Protein AF-A0A392NUF6-F1 (afdb_monomer)

Foldseek 3Di:
DCCVVLVVVPDPADDDQADPVCQQPDKAKKAFDPPDPLCVLQVVVCVVVVGSMDIFHGHDPDAPPDDDPQKDAGIAGRSGTGQKIAGPVQDDVVVPRGGMDGRTQLCSQADPPDNHHPGSSSCVVVD

Solvent-accessible surface area (backbone atoms only — not comparable to full-atom values): 7607 Å² total; per-residue (Å²): 92,49,72,73,57,53,69,73,63,79,61,95,39,80,70,85,40,55,44,90,92,37,70,84,76,34,65,46,60,31,40,46,35,79,97,31,75,64,31,66,42,34,38,75,60,27,65,72,70,73,40,59,54,48,78,38,46,35,78,43,62,65,71,63,87,74,80,58,90,76,49,44,76,27,24,27,32,78,62,66,47,55,38,23,34,31,27,78,93,40,56,39,70,94,79,74,27,77,43,68,49,64,72,46,52,51,90,70,41,49,42,86,98,48,93,47,54,72,46,92,28,40,63,56,90,77,112

Sequence (127 aa):
DISKELSKNCQSNYVMHINYDDYDGHRHVVKVVKNTPLYDWFKDSLENEGMDEILVNSYHHQGVKRLAQRFVPMAFANDGLIEGFYDPCAYNPDEGKFIMGLQFHPERMRKPNSDDFDYPGCPFVYK

Organism: NCBI:txid97028

Structure (mmCIF, N/CA/C/O backbone):
data_AF-A0A392NUF6-F1
#
_entry.id   AF-A0A392NUF6-F1
#
loop_
_atom_site.group_PDB
_atom_site.id
_atom_site.type_symbol
_atom_site.label_atom_id
_atom_site.label_alt_id
_atom_site.label_comp_id
_atom_site.label_asym_id
_atom_site.label_entity_id
_atom_site.label_seq_id
_atom_site.pdbx_PDB_ins_code
_atom_site.Cartn_x
_atom_site.Cartn_y
_atom_site.Cartn_z
_atom_site.occupancy
_atom_site.B_iso_or_equiv
_atom_site.auth_seq_id
_atom_site.auth_comp_id
_atom_site.auth_asym_id
_atom_site.auth_atom_id
_atom_site.pdbx_PDB_model_num
ATOM 1 N N . ASP A 1 1 ? -10.209 15.670 0.182 1.00 81.50 1 ASP A N 1
ATOM 2 C CA . ASP A 1 1 ? -9.074 16.066 -0.662 1.00 81.50 1 ASP A CA 1
ATOM 3 C C . ASP A 1 1 ? -7.864 16.136 0.247 1.00 81.50 1 ASP A C 1
ATOM 5 O O . ASP A 1 1 ? -7.932 16.841 1.252 1.00 81.50 1 ASP A O 1
ATOM 9 N N . ILE A 1 2 ? -6.854 15.314 -0.031 1.00 84.31 2 ILE A N 1
ATOM 10 C CA . ILE A 1 2 ? -5.673 15.150 0.825 1.00 84.31 2 ILE A CA 1
ATOM 11 C C . ILE A 1 2 ? -4.919 16.476 0.957 1.00 84.31 2 ILE A C 1
ATOM 13 O O . ILE A 1 2 ? -4.680 16.932 2.076 1.00 84.31 2 ILE A O 1
ATOM 17 N N . SER A 1 3 ? -4.637 17.144 -0.166 1.00 80.06 3 SER A N 1
ATOM 18 C CA . SER A 1 3 ? -3.871 18.392 -0.198 1.00 80.06 3 SER A CA 1
ATOM 19 C C . SER A 1 3 ? -4.525 19.482 0.650 1.00 80.06 3 SER A C 1
ATOM 21 O O . SER A 1 3 ? -3.834 20.175 1.388 1.00 80.06 3 SER A O 1
ATOM 23 N N . LYS A 1 4 ? -5.862 19.596 0.619 1.00 81.06 4 LYS A N 1
ATOM 24 C CA . LYS A 1 4 ? -6.605 20.589 1.425 1.00 81.06 4 LYS A CA 1
ATOM 25 C C . LYS A 1 4 ? -6.649 20.285 2.921 1.00 81.06 4 LYS A C 1
ATOM 27 O O . LYS A 1 4 ? -6.829 21.204 3.718 1.00 81.06 4 LYS A O 1
ATOM 32 N N . GLU A 1 5 ? -6.609 19.014 3.308 1.00 82.56 5 GLU A N 1
ATOM 33 C CA . GLU A 1 5 ? -6.711 18.619 4.716 1.00 82.56 5 GLU A CA 1
ATOM 34 C C . GLU A 1 5 ? -5.340 18.622 5.398 1.00 82.56 5 GLU A C 1
ATOM 36 O O . GLU A 1 5 ? -5.228 19.137 6.509 1.00 82.56 5 GLU A O 1
ATOM 41 N N . LEU A 1 6 ? -4.292 18.138 4.725 1.00 76.81 6 LEU A N 1
ATOM 42 C CA . LEU A 1 6 ? -2.929 18.132 5.266 1.00 76.81 6 LEU A CA 1
ATOM 43 C C . LEU A 1 6 ? -2.305 19.531 5.303 1.00 76.81 6 LEU A C 1
ATOM 45 O O . LEU A 1 6 ? -1.589 19.851 6.252 1.00 76.81 6 LEU A O 1
ATOM 49 N N . SER A 1 7 ? -2.646 20.414 4.353 1.00 69.44 7 SER A N 1
ATOM 50 C CA . SER A 1 7 ? -2.178 21.808 4.370 1.00 69.44 7 SER A CA 1
ATOM 51 C C . SER A 1 7 ? -2.634 22.587 5.609 1.00 69.44 7 SER A C 1
ATOM 53 O O . SER A 1 7 ? -2.026 23.594 5.956 1.00 69.44 7 SER A O 1
ATOM 55 N N . LYS A 1 8 ? -3.703 22.143 6.285 1.00 64.00 8 LYS A N 1
ATOM 56 C CA . LYS A 1 8 ? -4.202 22.767 7.521 1.00 64.00 8 LYS A CA 1
ATOM 57 C C . LYS A 1 8 ? -3.388 22.376 8.758 1.00 64.00 8 LYS A C 1
ATOM 59 O O . LYS A 1 8 ? -3.463 23.082 9.757 1.00 64.00 8 LYS A O 1
ATOM 64 N N . ASN A 1 9 ? -2.631 21.277 8.697 1.00 59.75 9 ASN A N 1
ATOM 65 C CA . ASN A 1 9 ? -1.988 20.660 9.860 1.00 59.75 9 ASN A CA 1
ATOM 66 C C . ASN A 1 9 ? -0.468 20.893 9.959 1.00 59.75 9 ASN A C 1
ATOM 68 O O . ASN A 1 9 ? 0.154 20.302 10.834 1.00 59.75 9 ASN A O 1
ATOM 72 N N . CYS A 1 10 ? 0.129 21.765 9.130 1.00 49.38 10 CYS A N 1
ATOM 73 C CA . CYS A 1 10 ? 1.548 22.168 9.202 1.00 49.38 10 CYS A CA 1
ATOM 74 C C . CYS A 1 10 ? 2.521 21.010 9.519 1.00 49.38 10 CYS A C 1
ATOM 76 O O . CYS A 1 10 ? 3.376 21.131 10.395 1.00 49.38 10 CYS A O 1
ATOM 78 N N . GLN A 1 11 ? 2.396 19.872 8.834 1.00 56.56 11 GLN A N 1
ATOM 79 C CA . GLN A 1 11 ? 3.387 18.800 8.925 1.00 56.56 11 GLN A CA 1
ATOM 80 C C . GLN A 1 11 ? 4.477 19.034 7.877 1.00 56.56 11 GLN A C 1
ATOM 82 O O . GLN A 1 11 ? 4.189 19.247 6.703 1.00 56.56 11 GLN A O 1
ATOM 87 N N . SER A 1 12 ? 5.738 18.988 8.308 1.00 60.53 12 SER A N 1
ATOM 88 C CA . SER A 1 12 ? 6.940 19.227 7.494 1.00 60.53 12 SER A CA 1
ATOM 89 C C . SER A 1 12 ? 7.170 18.213 6.365 1.00 60.53 12 SER A C 1
ATOM 91 O O . SER A 1 12 ? 8.134 18.350 5.621 1.00 60.53 12 SER A O 1
ATOM 93 N N . ASN A 1 13 ? 6.312 17.200 6.235 1.00 80.50 13 ASN A N 1
ATOM 94 C CA . ASN A 1 13 ? 6.556 16.008 5.426 1.00 80.50 13 ASN A CA 1
ATOM 95 C C . ASN A 1 13 ? 5.485 15.818 4.342 1.00 80.50 13 ASN A C 1
ATOM 97 O O . ASN A 1 13 ? 4.994 14.710 4.171 1.00 80.50 13 ASN A O 1
ATOM 101 N N . TYR A 1 14 ? 5.076 16.885 3.646 1.00 87.19 14 TYR A N 1
ATOM 102 C CA . TYR A 1 14 ? 4.079 16.792 2.572 1.00 87.19 14 TYR A CA 1
ATOM 103 C C . TYR A 1 14 ? 4.481 15.757 1.509 1.00 87.19 14 TYR A C 1
ATOM 105 O O . TYR A 1 14 ? 5.587 15.820 0.969 1.00 87.19 14 TYR A O 1
ATOM 113 N N . VAL A 1 15 ? 3.557 14.853 1.173 1.00 91.81 15 VAL A N 1
ATOM 114 C CA . VAL A 1 15 ? 3.701 13.889 0.078 1.00 91.81 15 VAL A CA 1
ATOM 115 C C . VAL A 1 15 ? 2.744 14.267 -1.051 1.00 91.81 15 VAL A C 1
ATOM 117 O O . VAL A 1 15 ? 1.576 14.593 -0.838 1.00 91.81 15 VAL A O 1
ATOM 120 N N . MET A 1 16 ? 3.250 14.245 -2.283 1.00 92.06 16 MET A N 1
ATOM 121 C CA . MET A 1 16 ? 2.422 14.386 -3.475 1.00 92.06 16 MET A CA 1
ATOM 122 C C . MET A 1 16 ? 1.791 13.028 -3.788 1.00 92.06 16 MET A C 1
ATOM 124 O O . MET A 1 16 ? 2.502 12.106 -4.165 1.00 92.06 16 MET A O 1
ATOM 128 N N . HIS A 1 17 ? 0.473 12.915 -3.634 1.00 92.62 17 HIS A N 1
ATOM 129 C CA . HIS A 1 17 ? -0.285 11.667 -3.855 1.00 92.62 17 HIS A CA 1
ATOM 130 C C . HIS A 1 17 ? -0.929 11.563 -5.247 1.00 92.62 17 HIS A C 1
ATOM 132 O O . HIS A 1 17 ? -1.544 10.570 -5.627 1.00 92.62 17 HIS A O 1
ATOM 138 N N . ILE A 1 18 ? -0.830 12.632 -6.032 1.00 92.56 18 ILE A N 1
ATOM 139 C CA . ILE A 1 18 ? -1.289 12.649 -7.413 1.00 92.56 18 ILE A CA 1
ATOM 140 C C . ILE A 1 18 ? -0.402 13.591 -8.212 1.00 92.56 18 ILE A C 1
ATOM 142 O O . ILE A 1 18 ? -0.207 14.745 -7.828 1.00 92.56 18 ILE A O 1
ATOM 146 N N . ASN A 1 19 ? 0.135 13.086 -9.318 1.00 92.00 19 ASN A N 1
ATOM 147 C CA . ASN A 1 19 ? 0.907 13.865 -10.270 1.00 92.00 19 ASN A CA 1
AT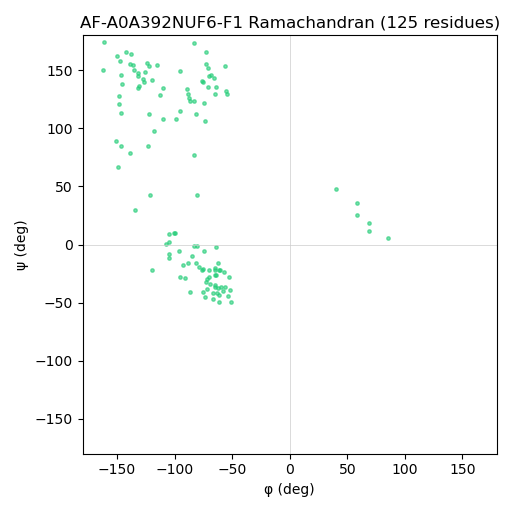OM 148 C C . ASN A 1 19 ? 0.239 13.756 -11.645 1.00 92.00 19 ASN A C 1
ATOM 150 O O . ASN A 1 19 ? 0.188 12.681 -12.235 1.00 92.00 19 ASN A O 1
ATOM 154 N N . TYR A 1 20 ? -0.317 14.862 -12.141 1.00 88.25 20 TYR A N 1
ATOM 155 C CA . TYR A 1 20 ? -0.985 14.881 -13.446 1.00 88.25 20 TYR A CA 1
ATOM 156 C C . TYR A 1 20 ? 0.005 14.858 -14.617 1.00 88.25 20 TYR A C 1
ATOM 158 O O . TYR A 1 20 ? -0.382 14.454 -15.711 1.00 88.25 20 TYR A O 1
ATOM 166 N N . ASP A 1 21 ? 1.261 15.247 -14.377 1.00 91.56 21 ASP A N 1
ATOM 167 C CA . ASP A 1 21 ? 2.322 15.268 -15.388 1.00 91.56 21 ASP A CA 1
ATOM 168 C C . ASP A 1 21 ? 3.062 13.920 -15.486 1.00 91.56 21 ASP A C 1
ATOM 170 O O . ASP A 1 21 ? 3.741 13.661 -16.477 1.00 91.56 21 ASP A O 1
ATOM 174 N N . ASP A 1 22 ? 2.914 13.050 -14.481 1.00 88.56 22 ASP A N 1
ATOM 175 C CA . ASP A 1 22 ? 3.529 11.721 -14.422 1.00 88.56 22 ASP A CA 1
ATOM 176 C C . ASP A 1 22 ? 2.541 10.684 -13.870 1.00 88.56 22 ASP A C 1
ATOM 178 O O . ASP A 1 22 ? 2.555 10.321 -12.694 1.00 88.56 22 ASP A O 1
ATOM 182 N N . TYR A 1 23 ? 1.633 10.243 -14.740 1.00 81.38 23 TYR A N 1
ATOM 183 C CA . TYR A 1 23 ? 0.530 9.356 -14.371 1.00 81.38 23 TYR A CA 1
ATOM 184 C C . TYR A 1 23 ? 1.005 7.955 -13.944 1.00 81.38 23 TYR A C 1
ATOM 186 O O . TYR A 1 23 ? 0.559 7.436 -12.922 1.00 81.38 23 TYR A O 1
ATOM 194 N N . ASP A 1 24 ? 1.904 7.341 -14.721 1.00 83.00 24 ASP A N 1
ATOM 195 C CA . ASP A 1 24 ? 2.335 5.950 -14.510 1.00 83.00 24 ASP A CA 1
ATOM 196 C C . ASP A 1 24 ? 3.628 5.834 -13.688 1.00 83.00 24 ASP A C 1
ATOM 198 O O . ASP A 1 24 ? 3.840 4.822 -13.008 1.00 83.00 24 ASP A O 1
ATOM 202 N N . GLY A 1 25 ? 4.504 6.841 -13.742 1.00 88.62 25 GLY A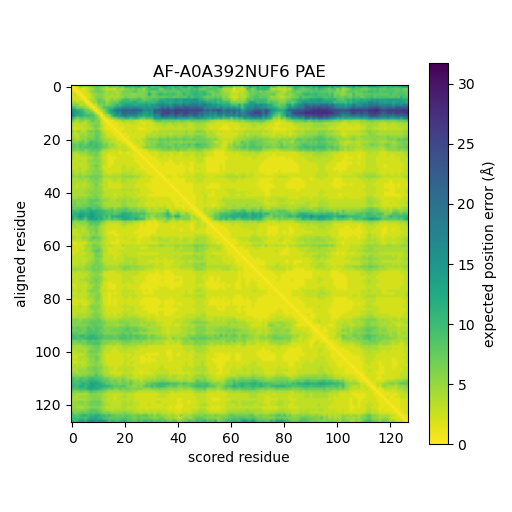 N 1
ATOM 203 C CA . GLY A 1 25 ? 5.839 6.811 -13.145 1.00 88.62 25 GLY A CA 1
ATOM 204 C C . GLY A 1 25 ? 5.906 7.366 -11.729 1.00 88.62 25 GLY A C 1
ATOM 205 O O . GLY A 1 25 ? 6.841 7.029 -11.004 1.00 88.62 25 GLY A O 1
ATOM 206 N N . HIS A 1 26 ? 4.907 8.136 -11.287 1.00 94.56 26 HIS A N 1
ATOM 207 C CA . HIS A 1 26 ? 4.967 8.784 -9.980 1.00 94.56 26 HIS A CA 1
ATOM 208 C C . HIS A 1 26 ? 4.966 7.761 -8.839 1.00 94.56 26 HIS A C 1
ATOM 210 O O . HIS A 1 26 ? 4.134 6.845 -8.786 1.00 94.56 26 HIS A O 1
ATOM 216 N N . ARG A 1 27 ? 5.926 7.904 -7.922 1.00 95.62 27 ARG A N 1
ATOM 217 C CA . ARG A 1 27 ? 6.117 7.032 -6.759 1.00 95.62 27 ARG A CA 1
ATOM 218 C C . ARG A 1 27 ? 6.371 7.867 -5.506 1.00 95.62 27 ARG A C 1
ATOM 220 O O . ARG A 1 27 ? 6.991 8.927 -5.578 1.00 95.62 27 ARG A O 1
ATOM 227 N N . HIS A 1 28 ? 5.968 7.360 -4.348 1.00 96.19 28 HIS A N 1
ATOM 228 C CA . HIS A 1 28 ? 6.439 7.864 -3.057 1.00 96.19 28 HIS A CA 1
ATOM 229 C C . HIS A 1 28 ? 6.736 6.719 -2.097 1.00 96.19 28 HIS A C 1
ATOM 231 O O . HIS A 1 28 ? 6.329 5.578 -2.306 1.00 96.19 28 HIS A O 1
ATOM 237 N N . VAL A 1 29 ? 7.472 7.042 -1.039 1.00 96.44 29 VAL A N 1
ATOM 238 C CA . VAL A 1 29 ? 7.805 6.086 0.013 1.00 96.44 29 VAL A CA 1
ATOM 239 C C . VAL A 1 29 ? 6.591 5.860 0.909 1.00 96.44 29 VAL A C 1
ATOM 241 O O . VAL A 1 29 ? 5.864 6.805 1.243 1.00 96.44 29 VAL A O 1
ATOM 244 N N . VAL A 1 30 ? 6.403 4.609 1.317 1.00 97.62 30 VAL A N 1
ATOM 245 C CA . VAL A 1 30 ? 5.528 4.228 2.423 1.00 97.62 30 VAL A CA 1
ATOM 246 C C . VAL A 1 30 ? 6.297 3.375 3.413 1.00 97.62 30 VAL A C 1
ATOM 248 O O . VAL A 1 30 ? 7.073 2.499 3.034 1.00 97.62 30 VAL A O 1
ATOM 251 N N . LYS A 1 31 ? 6.045 3.611 4.696 1.00 97.50 31 LYS A N 1
ATOM 252 C CA . LYS A 1 31 ? 6.529 2.781 5.787 1.00 97.50 31 LYS A CA 1
ATOM 253 C C . LYS A 1 31 ? 5.552 1.642 6.041 1.00 97.50 31 LYS A C 1
ATOM 255 O O . LYS A 1 31 ? 4.383 1.893 6.340 1.00 97.50 31 LYS A O 1
ATOM 260 N N . VAL A 1 32 ? 6.036 0.408 5.977 1.00 98.12 32 VAL A N 1
ATOM 261 C CA . VAL A 1 32 ? 5.263 -0.813 6.221 1.00 98.12 32 VAL A CA 1
ATOM 262 C C . VAL A 1 32 ? 5.318 -1.177 7.707 1.00 98.12 32 VAL A C 1
ATOM 264 O O . VAL A 1 32 ? 6.366 -1.155 8.351 1.00 98.12 32 VAL A O 1
ATOM 267 N N . VAL A 1 33 ? 4.167 -1.498 8.290 1.00 97.69 33 VAL A N 1
ATOM 268 C CA . VAL A 1 33 ? 4.039 -1.830 9.713 1.00 97.69 33 VAL A CA 1
ATOM 269 C C . VAL A 1 33 ? 4.390 -3.301 9.930 1.00 97.69 33 VAL A C 1
ATOM 271 O O . VAL A 1 33 ? 3.750 -4.179 9.355 1.00 97.69 33 VAL A O 1
ATOM 274 N N . LYS A 1 34 ? 5.368 -3.581 10.801 1.00 96.19 34 LYS A N 1
ATOM 275 C CA . LYS A 1 34 ? 5.748 -4.951 11.194 1.00 96.19 34 LYS A CA 1
ATOM 276 C C . LYS A 1 34 ? 4.569 -5.749 11.748 1.00 96.19 34 LYS A C 1
ATOM 278 O O . LYS A 1 34 ? 3.671 -5.184 12.370 1.00 96.19 34 LYS A O 1
ATOM 283 N N . ASN A 1 35 ? 4.647 -7.074 11.622 1.00 94.69 35 ASN A N 1
ATOM 284 C CA . ASN A 1 35 ? 3.624 -8.012 12.103 1.00 94.69 35 ASN A CA 1
ATOM 285 C C . ASN A 1 35 ? 2.242 -7.751 11.475 1.00 94.69 35 ASN A C 1
ATOM 287 O O . ASN A 1 35 ? 1.212 -7.868 12.140 1.00 94.69 35 ASN A O 1
ATOM 291 N N . THR A 1 36 ? 2.223 -7.353 10.202 1.00 97.06 36 THR A N 1
ATOM 292 C CA . THR A 1 36 ? 1.004 -7.228 9.401 1.00 97.06 36 THR A CA 1
ATOM 293 C C . THR A 1 36 ? 1.134 -8.071 8.137 1.00 97.06 36 THR A C 1
ATOM 295 O O . THR A 1 36 ? 2.259 -8.285 7.681 1.00 97.06 36 THR A O 1
ATOM 298 N N . PRO A 1 37 ? 0.017 -8.496 7.521 1.00 96.19 37 PRO A N 1
ATOM 299 C CA . PRO A 1 37 ? 0.067 -9.252 6.273 1.00 96.19 37 PRO A CA 1
ATOM 300 C C . PRO A 1 37 ? 0.898 -8.593 5.171 1.00 96.19 37 PRO A C 1
ATOM 302 O O . PRO A 1 37 ? 1.643 -9.262 4.463 1.00 96.19 37 PRO A O 1
ATOM 305 N N . LEU A 1 38 ? 0.807 -7.264 5.054 1.00 96.94 38 LEU A N 1
ATOM 306 C CA . LEU A 1 38 ? 1.569 -6.516 4.061 1.00 96.94 38 LEU A CA 1
ATOM 307 C C . LEU A 1 38 ? 3.081 -6.597 4.313 1.00 96.94 38 LEU A C 1
ATOM 309 O O . LEU A 1 38 ? 3.848 -6.679 3.361 1.00 96.94 38 LEU A O 1
ATOM 313 N N . TYR A 1 39 ? 3.517 -6.608 5.576 1.00 96.88 39 TYR A N 1
ATOM 314 C CA . TYR A 1 39 ? 4.931 -6.809 5.902 1.00 96.88 39 TYR A CA 1
ATOM 315 C C . TYR A 1 39 ? 5.421 -8.168 5.410 1.00 96.88 39 TYR A C 1
ATOM 317 O O . TYR A 1 39 ? 6.486 -8.246 4.808 1.00 96.88 39 TYR A O 1
ATOM 325 N N . ASP A 1 40 ? 4.623 -9.220 5.603 1.00 95.31 40 ASP A N 1
ATOM 326 C CA . ASP A 1 40 ? 4.983 -10.570 5.170 1.00 95.31 40 ASP A CA 1
ATOM 327 C C . ASP A 1 40 ? 5.093 -10.675 3.643 1.00 95.31 40 ASP A C 1
ATOM 329 O O . ASP A 1 40 ? 5.976 -11.365 3.140 1.00 95.31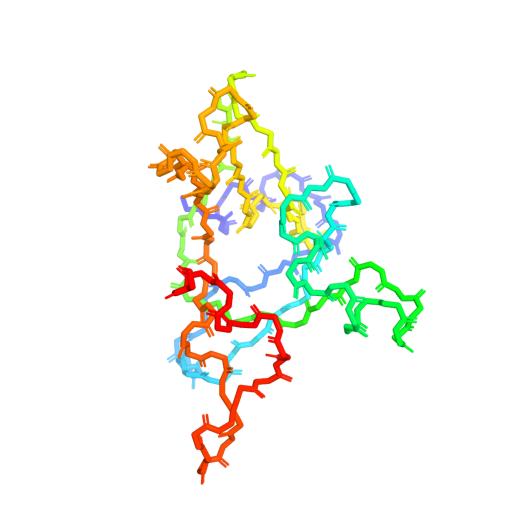 40 ASP A O 1
ATOM 333 N N . TRP A 1 41 ? 4.258 -9.946 2.894 1.00 95.12 41 TRP A N 1
ATOM 334 C CA . TRP A 1 41 ? 4.347 -9.902 1.429 1.00 95.12 41 TRP A CA 1
ATOM 335 C C . TRP A 1 41 ? 5.666 -9.304 0.945 1.00 95.12 41 TRP A C 1
ATOM 337 O O . TRP A 1 41 ? 6.259 -9.801 -0.009 1.00 95.12 41 TRP A O 1
ATOM 347 N N . PHE A 1 42 ? 6.124 -8.233 1.591 1.00 95.69 42 PHE A N 1
ATOM 348 C CA . PHE A 1 42 ? 7.319 -7.489 1.189 1.00 95.69 42 PHE A CA 1
ATOM 349 C C . PHE A 1 42 ? 8.554 -7.836 2.027 1.00 95.69 42 PHE A C 1
ATOM 351 O O . PHE A 1 42 ? 9.578 -7.168 1.899 1.00 95.69 42 PHE A O 1
ATOM 358 N N . LYS A 1 43 ? 8.487 -8.883 2.856 1.00 95.00 43 LYS A N 1
ATOM 359 C CA . LYS A 1 43 ? 9.521 -9.240 3.834 1.00 95.00 43 LYS A CA 1
ATOM 360 C C . LYS A 1 43 ? 10.914 -9.318 3.220 1.00 95.00 43 LYS A C 1
ATOM 362 O O . LYS A 1 43 ? 11.830 -8.672 3.718 1.00 95.00 43 LYS A O 1
ATOM 367 N N . ASP A 1 44 ? 11.045 -10.028 2.101 1.00 92.25 44 ASP A N 1
ATOM 368 C CA . ASP A 1 44 ? 12.323 -10.180 1.401 1.00 92.25 44 ASP A CA 1
ATOM 369 C C . ASP A 1 44 ? 12.899 -8.824 0.966 1.00 92.25 44 ASP A C 1
ATOM 371 O O . ASP A 1 44 ? 14.105 -8.613 1.005 1.00 92.25 44 ASP A O 1
ATOM 375 N N . SER A 1 45 ? 12.056 -7.876 0.555 1.00 92.88 45 SER A N 1
ATOM 376 C CA . SER A 1 45 ? 12.497 -6.534 0.160 1.00 92.88 45 SER A CA 1
ATOM 377 C C . SER A 1 45 ? 12.898 -5.689 1.369 1.00 92.88 45 SER A C 1
ATOM 379 O O . SER A 1 45 ? 13.964 -5.079 1.367 1.00 92.88 45 SER A O 1
ATOM 381 N N . LEU A 1 46 ? 12.083 -5.713 2.424 1.00 93.12 46 LEU A N 1
ATOM 382 C CA . LEU A 1 46 ? 12.277 -4.917 3.638 1.00 93.12 46 LEU A CA 1
ATOM 383 C C . LEU A 1 46 ? 13.526 -5.355 4.423 1.00 93.12 46 LEU A C 1
ATOM 385 O O . LEU A 1 46 ? 14.297 -4.522 4.900 1.00 93.12 46 LEU A O 1
ATOM 389 N N . GLU A 1 47 ? 13.768 -6.665 4.535 1.00 89.19 47 GLU A N 1
ATOM 390 C CA . GLU A 1 47 ? 14.946 -7.201 5.229 1.00 89.19 47 GLU A CA 1
ATOM 391 C C . GLU A 1 47 ? 16.251 -6.915 4.470 1.00 89.19 47 GLU A C 1
ATOM 393 O O . GLU A 1 47 ? 17.277 -6.660 5.102 1.00 89.19 47 GLU A O 1
ATOM 398 N N . ASN A 1 48 ? 16.215 -6.898 3.132 1.00 84.38 48 ASN A N 1
ATOM 399 C CA . ASN A 1 48 ? 17.387 -6.613 2.299 1.00 84.38 48 ASN A CA 1
ATOM 400 C C . ASN A 1 48 ? 17.814 -5.139 2.343 1.00 84.38 48 ASN A C 1
ATOM 402 O O . ASN A 1 48 ? 19.010 -4.850 2.341 1.00 84.38 48 ASN A O 1
ATOM 406 N N . GLU A 1 49 ? 16.859 -4.207 2.382 1.00 79.62 49 GLU A N 1
ATOM 407 C CA . GLU A 1 49 ? 17.157 -2.770 2.455 1.00 79.62 49 GLU A CA 1
ATOM 408 C C . GLU A 1 49 ? 17.466 -2.300 3.886 1.00 79.62 49 GLU A C 1
ATOM 410 O O . GLU A 1 49 ? 18.041 -1.229 4.085 1.00 79.62 49 GLU A O 1
ATOM 415 N N . GLY A 1 50 ? 17.122 -3.104 4.900 1.00 80.38 50 GLY A N 1
ATOM 416 C CA . GLY A 1 50 ? 17.331 -2.769 6.310 1.00 80.38 50 GLY A CA 1
ATOM 417 C C . GLY A 1 50 ? 16.437 -1.629 6.812 1.00 80.38 50 GLY A C 1
ATOM 418 O O . GLY A 1 50 ? 16.653 -1.118 7.914 1.00 80.38 50 GLY A O 1
ATOM 419 N N . MET A 1 51 ? 15.435 -1.235 6.021 1.00 83.38 51 MET A N 1
ATOM 420 C CA . MET A 1 51 ? 14.438 -0.218 6.344 1.00 83.38 51 MET A CA 1
ATOM 421 C C . MET A 1 51 ? 13.039 -0.795 6.121 1.00 83.38 51 MET A C 1
ATOM 423 O O . MET A 1 51 ? 12.802 -1.542 5.177 1.00 83.38 51 MET A O 1
ATOM 427 N N . ASP A 1 52 ? 12.091 -0.435 6.989 1.00 93.38 52 ASP A N 1
ATOM 428 C CA . ASP A 1 52 ? 10.699 -0.885 6.874 1.00 93.38 52 ASP A CA 1
ATOM 429 C C . ASP A 1 52 ? 9.924 -0.047 5.826 1.00 93.38 52 ASP A C 1
ATOM 431 O O . ASP A 1 52 ? 8.809 0.401 6.090 1.00 93.38 52 ASP A O 1
ATOM 435 N N . GLU A 1 53 ? 10.529 0.240 4.672 1.00 96.06 53 GLU A N 1
ATOM 436 C CA . GLU A 1 53 ? 10.041 1.196 3.670 1.00 96.06 53 GLU A CA 1
ATOM 437 C C . GLU A 1 53 ? 10.066 0.603 2.252 1.00 96.06 53 GLU A C 1
ATOM 439 O O . GLU A 1 53 ? 10.956 -0.169 1.912 1.00 96.06 53 GLU A O 1
ATOM 444 N N . ILE A 1 54 ? 9.085 0.971 1.420 1.00 96.31 54 ILE A N 1
ATOM 445 C CA . ILE A 1 54 ? 9.032 0.640 -0.016 1.00 96.31 54 ILE A CA 1
ATOM 446 C C . ILE A 1 54 ? 8.546 1.847 -0.830 1.00 96.31 54 ILE A C 1
ATOM 448 O O . ILE A 1 54 ? 7.823 2.704 -0.317 1.00 96.31 54 ILE A O 1
ATOM 452 N N . LEU A 1 55 ? 8.910 1.904 -2.112 1.00 96.31 55 LEU A N 1
ATOM 453 C CA . LEU A 1 55 ? 8.367 2.860 -3.079 1.00 96.31 55 LEU A CA 1
ATOM 454 C C . LEU A 1 55 ? 7.099 2.287 -3.715 1.00 96.31 55 LEU A C 1
ATOM 456 O O . LEU A 1 55 ? 7.120 1.203 -4.290 1.00 96.31 55 LEU A O 1
ATOM 460 N N . VAL A 1 56 ? 6.000 3.032 -3.658 1.00 96.81 56 VAL A N 1
ATOM 461 C CA . VAL A 1 56 ? 4.716 2.627 -4.246 1.00 96.81 56 VAL A CA 1
ATOM 462 C C . VAL A 1 56 ? 4.233 3.652 -5.253 1.00 96.81 56 VAL A C 1
ATOM 464 O O . VAL A 1 56 ? 4.593 4.827 -5.179 1.00 96.81 56 VAL A O 1
ATOM 467 N N . ASN A 1 57 ? 3.430 3.208 -6.215 1.00 96.19 57 ASN A N 1
ATOM 468 C CA . ASN A 1 57 ? 2.735 4.105 -7.133 1.00 96.19 57 ASN A CA 1
ATOM 469 C C . ASN A 1 57 ? 1.614 4.862 -6.445 1.00 96.19 57 ASN A C 1
ATOM 471 O O . ASN A 1 57 ? 1.035 4.402 -5.467 1.00 96.19 57 ASN A O 1
ATOM 475 N N . SER A 1 58 ? 1.325 6.048 -6.965 1.00 95.50 58 SER A N 1
ATOM 476 C CA . SER A 1 58 ? 0.347 6.917 -6.338 1.00 95.50 58 SER A CA 1
ATOM 477 C C . SER A 1 58 ? -0.373 7.760 -7.371 1.00 95.50 58 SER A C 1
ATOM 479 O O . SER A 1 58 ? 0.230 8.498 -8.150 1.00 95.50 58 SER A O 1
ATOM 481 N N . TYR A 1 59 ? -1.690 7.595 -7.392 1.00 93.75 59 TYR A N 1
ATOM 482 C CA . TYR A 1 59 ? -2.591 8.374 -8.224 1.00 93.75 59 TYR A CA 1
ATOM 483 C C . TYR A 1 59 ? -3.949 8.517 -7.527 1.00 93.75 59 TYR A C 1
ATOM 485 O O . TYR A 1 59 ? -4.965 7.961 -7.947 1.00 93.75 59 TYR A O 1
ATOM 493 N N . HIS A 1 60 ? -3.977 9.235 -6.405 1.00 93.44 60 HIS A N 1
ATOM 494 C CA . HIS A 1 60 ? -5.192 9.448 -5.623 1.00 93.44 60 HIS A CA 1
ATOM 495 C C . HIS A 1 60 ? -5.220 10.832 -4.966 1.00 93.44 60 HIS A C 1
ATOM 497 O O . HIS A 1 60 ? -4.255 11.338 -4.408 1.00 93.44 60 HIS A O 1
ATOM 503 N N . HIS A 1 61 ? -6.390 11.464 -5.011 1.00 91.88 61 HIS A N 1
ATOM 504 C CA . HIS A 1 61 ? -6.638 12.766 -4.378 1.00 91.88 61 HIS A CA 1
ATOM 505 C C . HIS A 1 61 ? -7.468 12.639 -3.085 1.00 91.88 61 HIS A C 1
ATOM 507 O O . HIS A 1 61 ? -7.671 13.610 -2.343 1.00 91.88 61 HIS A O 1
ATOM 513 N N . GLN A 1 62 ? -7.980 11.437 -2.813 1.00 93.62 62 GLN A N 1
ATOM 514 C CA . GLN A 1 62 ? -8.699 11.068 -1.599 1.00 93.62 62 GLN A CA 1
ATOM 515 C C . GLN A 1 62 ? -7.890 10.025 -0.835 1.00 93.62 62 GLN A C 1
ATOM 517 O O . GLN A 1 62 ? -7.093 9.304 -1.424 1.00 93.62 62 GLN A O 1
ATOM 522 N N . GLY A 1 63 ? -8.096 9.976 0.476 1.00 94.25 63 GLY A N 1
ATOM 523 C CA . GLY A 1 63 ? -7.422 9.036 1.357 1.00 94.25 63 GLY A CA 1
ATOM 524 C C . GLY A 1 63 ? -8.165 8.902 2.680 1.00 94.25 63 GLY A C 1
ATOM 525 O O . GLY A 1 63 ? -9.147 9.612 2.946 1.00 94.25 63 GLY A O 1
ATOM 526 N N . VAL A 1 64 ? -7.708 7.976 3.518 1.00 95.06 64 VAL A N 1
ATOM 527 C CA . VAL A 1 64 ? -8.366 7.638 4.784 1.00 95.06 64 VAL A CA 1
ATOM 528 C C . VAL A 1 64 ? -8.149 8.748 5.815 1.00 95.06 64 VAL A C 1
ATOM 530 O O . VAL A 1 64 ? -7.081 8.874 6.401 1.00 95.06 64 VAL A O 1
ATOM 533 N N . LYS A 1 65 ? -9.199 9.530 6.097 1.00 92.81 65 LYS A N 1
ATOM 534 C CA . LYS A 1 65 ? -9.165 10.553 7.161 1.0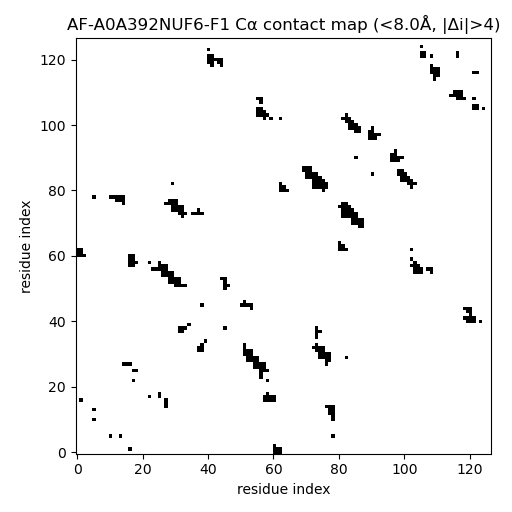0 92.81 65 LYS A CA 1
ATOM 535 C C . LYS A 1 65 ? -9.270 9.954 8.566 1.00 92.81 65 LYS A C 1
ATOM 537 O O . LYS A 1 65 ? -8.633 10.429 9.499 1.00 92.81 65 LYS A O 1
ATOM 542 N N . ARG A 1 66 ? -10.135 8.952 8.736 1.00 95.00 66 ARG A N 1
ATOM 543 C CA . ARG A 1 66 ? -10.341 8.242 10.004 1.00 95.00 66 ARG A CA 1
ATOM 544 C C . ARG A 1 66 ? -10.674 6.790 9.711 1.00 95.00 66 ARG A C 1
ATOM 546 O O . ARG A 1 66 ? -11.744 6.507 9.175 1.00 95.00 66 ARG A O 1
ATOM 553 N N . LEU A 1 67 ? -9.771 5.895 10.088 1.00 97.06 67 LEU A N 1
ATOM 554 C CA . LEU A 1 67 ? -9.981 4.459 9.975 1.00 97.06 67 LEU A CA 1
ATOM 555 C C . LEU A 1 67 ? -10.946 3.979 11.074 1.00 97.06 67 LEU A C 1
ATOM 557 O O . LEU A 1 67 ? -10.900 4.465 12.207 1.00 97.06 67 LEU A O 1
ATOM 561 N N . ALA A 1 68 ? -11.853 3.058 10.743 1.00 96.94 68 ALA A N 1
ATOM 562 C CA . ALA A 1 68 ? -12.740 2.458 11.738 1.00 96.94 68 ALA A CA 1
ATOM 563 C C . ALA A 1 68 ? -11.940 1.572 12.709 1.00 96.94 68 ALA A C 1
ATOM 565 O O . ALA A 1 68 ? -11.005 0.900 12.291 1.00 96.94 68 ALA A O 1
ATOM 566 N N . GLN A 1 69 ? -12.353 1.514 13.981 1.00 95.56 69 GLN A N 1
ATOM 567 C CA . GLN A 1 69 ? -11.633 0.796 15.053 1.00 95.56 69 GLN A CA 1
ATOM 568 C C . GLN A 1 69 ? -11.394 -0.695 14.777 1.00 95.56 69 GLN A C 1
ATOM 570 O O . GLN A 1 69 ? -10.492 -1.286 15.357 1.00 95.56 69 GLN A O 1
ATOM 575 N N . ARG A 1 70 ? -12.216 -1.303 13.917 1.00 96.88 70 ARG A N 1
ATOM 576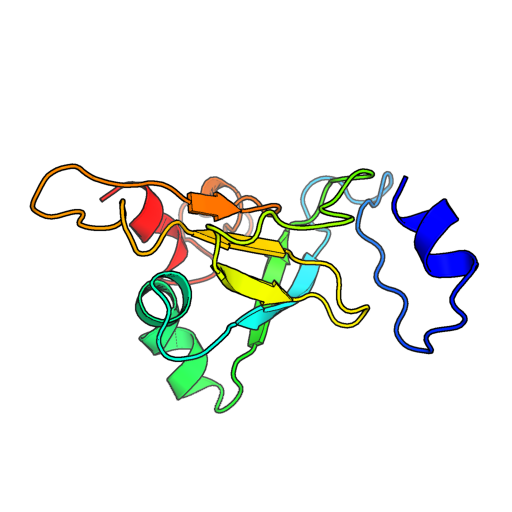 C CA . ARG A 1 70 ? -12.089 -2.707 13.524 1.00 96.88 70 ARG A CA 1
ATOM 577 C C . ARG A 1 70 ? -10.864 -2.974 12.644 1.00 96.88 70 ARG A C 1
ATOM 579 O O . ARG A 1 70 ? -10.367 -4.091 12.647 1.00 96.88 70 ARG A O 1
ATOM 586 N N . PHE A 1 71 ? -10.399 -1.984 11.886 1.00 98.19 71 PHE A N 1
ATOM 587 C CA . PHE A 1 71 ? -9.290 -2.163 10.956 1.00 98.19 71 PHE A CA 1
ATOM 588 C C . PHE A 1 71 ? -7.963 -1.755 11.585 1.00 98.19 71 PHE A C 1
ATOM 590 O O . PHE A 1 71 ? -7.892 -0.825 12.391 1.00 98.19 71 PHE A O 1
ATOM 597 N N . VAL A 1 72 ? -6.900 -2.421 11.148 1.00 98.31 72 VAL A N 1
ATOM 598 C CA . VAL A 1 72 ? -5.526 -2.154 11.567 1.00 98.31 72 VAL A CA 1
ATOM 599 C C . VAL A 1 72 ? -4.747 -1.608 10.366 1.00 98.31 72 VAL A C 1
ATOM 601 O O . VAL A 1 72 ? -4.796 -2.216 9.293 1.00 98.31 72 VAL A O 1
ATOM 604 N N . PRO A 1 73 ? -4.048 -0.466 10.498 1.00 98.38 73 PRO A N 1
ATOM 605 C CA . PRO A 1 73 ? -3.223 0.076 9.424 1.00 98.38 73 PRO A CA 1
ATOM 606 C C . PRO A 1 73 ? -1.984 -0.797 9.186 1.00 98.38 73 PRO A C 1
ATOM 608 O O . PRO A 1 73 ? -1.403 -1.340 10.124 1.00 98.38 73 PRO A O 1
ATOM 611 N N . MET A 1 74 ? -1.573 -0.902 7.925 1.00 98.25 74 MET A N 1
ATOM 612 C CA . MET A 1 74 ? -0.421 -1.695 7.481 1.00 98.25 74 MET A CA 1
ATOM 613 C C . MET A 1 74 ? 0.661 -0.863 6.802 1.00 98.25 74 MET A C 1
ATOM 615 O O . MET A 1 74 ? 1.807 -1.298 6.760 1.00 98.25 74 MET A O 1
ATOM 619 N N . ALA A 1 75 ? 0.323 0.315 6.276 1.00 98.12 75 ALA A N 1
ATOM 620 C CA . ALA A 1 75 ? 1.285 1.205 5.642 1.00 98.12 75 ALA A CA 1
ATOM 621 C C . ALA A 1 75 ? 0.921 2.672 5.866 1.00 98.12 75 ALA A C 1
ATOM 623 O O . ALA A 1 75 ? -0.263 3.023 5.898 1.00 98.12 75 ALA A O 1
ATOM 624 N N . PHE A 1 76 ? 1.946 3.514 5.988 1.00 97.75 76 PHE A N 1
ATOM 625 C CA . PHE A 1 76 ? 1.814 4.961 6.124 1.00 97.75 76 PHE A CA 1
ATOM 626 C C . PHE A 1 76 ? 2.738 5.688 5.151 1.00 97.75 76 PHE A C 1
ATOM 628 O O . PHE A 1 76 ? 3.913 5.343 5.055 1.00 97.75 76 PHE A O 1
ATOM 635 N N . ALA A 1 77 ? 2.246 6.730 4.490 1.00 96.56 77 ALA A N 1
ATOM 636 C CA . ALA A 1 77 ? 3.098 7.699 3.811 1.00 96.56 77 ALA A CA 1
ATOM 637 C C . ALA A 1 77 ? 3.823 8.606 4.828 1.00 96.56 77 ALA A C 1
ATOM 639 O O . ALA A 1 77 ? 3.464 8.667 6.008 1.00 96.56 77 ALA A O 1
ATOM 640 N N . ASN A 1 78 ? 4.845 9.341 4.379 1.00 94.00 78 ASN A N 1
ATOM 641 C CA . ASN A 1 78 ? 5.665 10.203 5.249 1.00 94.00 78 ASN A CA 1
ATOM 642 C C . ASN A 1 78 ? 4.897 11.377 5.886 1.00 94.00 78 ASN A C 1
ATOM 644 O O . ASN A 1 78 ? 5.329 11.911 6.913 1.00 94.00 78 ASN A O 1
ATOM 648 N N . ASP A 1 79 ? 3.758 11.758 5.307 1.00 93.00 79 ASP A N 1
ATOM 649 C CA . ASP A 1 79 ? 2.812 12.729 5.871 1.00 93.00 79 ASP A CA 1
ATOM 650 C C . ASP A 1 79 ? 1.842 12.108 6.895 1.00 93.00 79 ASP A C 1
ATOM 652 O O . ASP A 1 79 ? 1.026 12.811 7.491 1.00 93.00 79 ASP A O 1
ATOM 656 N N . GLY A 1 80 ? 1.939 10.798 7.132 1.00 93.25 80 GLY A N 1
ATOM 657 C CA . GLY A 1 80 ? 1.090 10.043 8.045 1.00 93.25 80 GLY A CA 1
ATOM 658 C C . GLY A 1 80 ? -0.224 9.553 7.434 1.00 93.25 80 GLY A C 1
ATOM 659 O O . GLY A 1 80 ? -1.041 8.990 8.170 1.00 93.25 80 GLY A O 1
ATOM 660 N N . LEU A 1 81 ? -0.456 9.738 6.128 1.00 95.81 81 LEU A N 1
ATOM 661 C CA . LEU A 1 81 ? -1.626 9.172 5.458 1.00 95.81 81 LEU A CA 1
ATOM 662 C C . LEU A 1 81 ? -1.562 7.638 5.480 1.00 95.81 81 LEU A C 1
ATOM 664 O O . LEU A 1 81 ? -0.514 7.049 5.230 1.00 95.81 81 LEU A O 1
ATOM 668 N N . ILE A 1 82 ? -2.685 6.986 5.790 1.00 97.94 82 ILE A N 1
ATOM 669 C CA . ILE A 1 82 ? -2.789 5.522 5.739 1.00 97.94 82 ILE A CA 1
ATOM 670 C C . ILE A 1 82 ? -2.876 5.084 4.277 1.00 97.94 82 ILE A C 1
ATOM 672 O O . ILE A 1 82 ? -3.822 5.446 3.579 1.00 97.94 82 ILE A O 1
ATOM 676 N N . GLU A 1 83 ? -1.931 4.239 3.875 1.00 98.25 83 GLU A N 1
ATOM 677 C CA . GLU A 1 83 ? -1.779 3.704 2.514 1.00 98.25 83 GLU A CA 1
ATOM 678 C C . GLU A 1 83 ? -2.235 2.244 2.399 1.00 98.25 83 GLU A C 1
ATOM 680 O O . GLU A 1 83 ? -2.417 1.709 1.308 1.00 98.25 83 GLU A O 1
ATOM 685 N N . GLY A 1 84 ? -2.463 1.584 3.534 1.00 98.00 84 GLY A N 1
ATOM 686 C CA . GLY A 1 84 ? -3.026 0.243 3.567 1.00 98.00 84 GLY A CA 1
ATOM 687 C C . GLY A 1 84 ? -3.585 -0.126 4.933 1.00 98.00 84 GLY A C 1
ATOM 688 O O . GLY A 1 84 ? -3.097 0.348 5.960 1.00 98.00 84 GLY A O 1
ATOM 689 N N . PHE A 1 85 ? -4.605 -0.980 4.962 1.00 98.44 85 PHE A N 1
ATOM 690 C CA . PHE A 1 85 ? -5.206 -1.521 6.184 1.00 98.44 85 PHE A CA 1
ATOM 691 C C . PHE A 1 85 ? -5.786 -2.923 5.957 1.00 98.44 85 PHE A C 1
ATOM 693 O O . PHE A 1 85 ? -6.044 -3.318 4.822 1.00 98.44 85 PHE A O 1
ATOM 700 N N . TYR A 1 86 ? -6.033 -3.659 7.039 1.00 98.00 86 TYR A N 1
ATOM 701 C CA . TYR A 1 86 ? -6.705 -4.962 7.006 1.00 98.00 86 TYR A CA 1
ATOM 702 C C . TYR A 1 86 ? -7.647 -5.160 8.195 1.00 98.00 86 TYR A C 1
ATOM 704 O O . TYR A 1 86 ? -7.605 -4.403 9.169 1.00 98.00 86 TYR A O 1
ATOM 712 N N . ASP A 1 87 ? -8.520 -6.163 8.105 1.00 97.69 87 ASP A N 1
ATOM 713 C CA . ASP A 1 87 ? -9.344 -6.631 9.223 1.00 97.69 87 ASP A CA 1
ATOM 714 C C . ASP A 1 87 ? -8.709 -7.880 9.861 1.00 97.69 87 ASP A C 1
ATOM 716 O O . ASP A 1 87 ? -8.782 -8.959 9.269 1.00 97.69 87 ASP A O 1
ATOM 720 N N . PRO A 1 88 ? -8.136 -7.792 11.074 1.00 95.88 88 PRO A N 1
ATOM 721 C CA . PRO A 1 88 ? -7.519 -8.943 11.731 1.00 95.88 88 PRO A CA 1
ATOM 722 C C . PRO A 1 88 ? -8.525 -10.049 12.080 1.00 95.88 88 PRO A C 1
ATOM 724 O O . PRO A 1 88 ? -8.139 -11.204 12.230 1.00 95.88 88 PRO A O 1
ATOM 727 N N . CYS A 1 89 ? -9.820 -9.736 12.190 1.00 94.69 89 CYS A N 1
ATOM 728 C CA . CYS A 1 89 ? -10.866 -10.728 12.444 1.00 94.69 89 CYS A CA 1
ATOM 729 C C . CYS A 1 89 ? -11.375 -11.406 11.160 1.00 94.69 89 CYS A C 1
ATOM 731 O O . CYS A 1 89 ? -12.133 -12.375 11.239 1.00 94.69 89 CYS A O 1
ATOM 733 N N . ALA A 1 90 ? -10.991 -10.901 9.985 1.00 94.50 90 ALA A N 1
ATOM 734 C CA . ALA A 1 90 ? -11.402 -11.411 8.678 1.00 94.50 90 ALA A CA 1
ATOM 735 C C . ALA A 1 90 ? -10.217 -11.546 7.706 1.00 94.50 90 ALA A C 1
ATOM 737 O O . ALA A 1 90 ? -10.390 -11.449 6.489 1.00 94.50 90 ALA A O 1
ATOM 738 N N . TYR A 1 91 ? -9.026 -11.796 8.249 1.00 93.00 91 TYR A N 1
ATOM 739 C CA . TYR A 1 91 ? -7.832 -12.130 7.487 1.00 93.00 91 TYR A CA 1
ATOM 740 C C . TYR A 1 91 ? -7.355 -13.532 7.874 1.00 93.00 91 TYR A C 1
ATOM 742 O O . TYR A 1 91 ? -6.715 -13.738 8.902 1.00 93.00 91 TYR A O 1
ATOM 750 N N . ASN A 1 92 ? -7.733 -14.499 7.048 1.00 92.00 92 ASN A N 1
ATOM 751 C CA . ASN A 1 92 ? -7.251 -15.872 7.049 1.00 92.00 92 ASN A CA 1
ATOM 752 C C . ASN A 1 92 ? -7.355 -16.396 5.602 1.00 92.00 92 ASN A C 1
ATOM 754 O O . ASN A 1 92 ? -8.410 -16.925 5.229 1.00 92.00 92 ASN A O 1
ATOM 758 N N . PRO A 1 93 ? -6.306 -16.206 4.780 1.00 88.19 93 PRO A N 1
ATOM 759 C CA . PRO A 1 93 ? -6.303 -16.638 3.384 1.00 88.19 93 PRO A CA 1
ATOM 760 C C . PRO A 1 93 ? -6.596 -18.135 3.212 1.00 88.19 93 PRO A C 1
ATOM 762 O O . PRO A 1 93 ? -7.347 -18.496 2.309 1.00 88.19 93 PRO A O 1
ATOM 765 N N . ASP A 1 94 ? -6.114 -18.986 4.126 1.00 89.94 94 ASP A N 1
ATOM 766 C CA . ASP A 1 94 ? -6.336 -20.442 4.090 1.00 89.94 94 ASP A CA 1
ATOM 767 C C . ASP A 1 94 ? -7.821 -20.822 4.253 1.00 89.94 94 ASP A C 1
ATOM 769 O O . ASP A 1 94 ? -8.272 -21.856 3.764 1.00 89.94 94 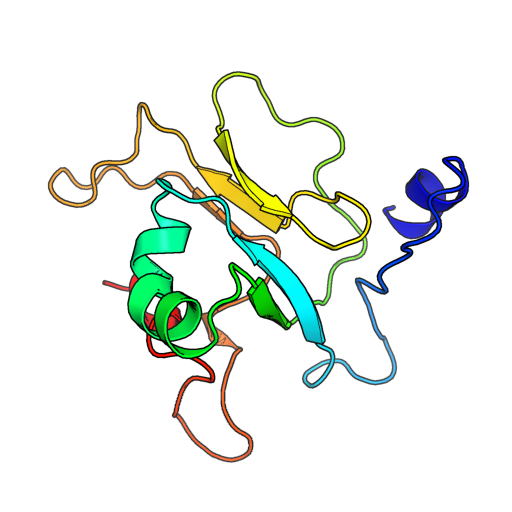ASP A O 1
ATOM 773 N N . GLU A 1 95 ? -8.608 -19.965 4.911 1.00 92.56 95 GLU A N 1
ATOM 774 C CA . GLU A 1 95 ? -10.064 -20.097 5.060 1.00 92.56 95 GLU A CA 1
ATOM 775 C C . GLU A 1 95 ? -10.853 -19.221 4.067 1.00 92.56 95 GLU A C 1
ATOM 777 O O . GLU A 1 95 ? -12.068 -19.056 4.209 1.00 92.56 95 GLU A O 1
ATOM 782 N N . GLY A 1 96 ? -10.183 -18.611 3.083 1.00 88.31 96 GLY A N 1
ATOM 783 C CA . GLY A 1 96 ? -10.800 -17.709 2.108 1.00 88.31 96 GLY A CA 1
ATOM 784 C C . GLY A 1 96 ? -11.274 -16.372 2.693 1.00 88.31 96 GLY A C 1
ATOM 785 O O . GLY A 1 96 ? -12.109 -15.694 2.091 1.00 88.31 96 GLY A O 1
ATOM 786 N N . LYS A 1 97 ? -10.779 -15.975 3.872 1.00 91.81 97 LYS A N 1
ATOM 787 C CA . LYS A 1 97 ? -11.074 -14.675 4.491 1.00 91.81 97 LYS A CA 1
ATOM 788 C C . LYS A 1 97 ? -9.976 -13.685 4.136 1.00 91.81 97 LYS A C 1
ATOM 790 O O . LYS A 1 97 ? -8.834 -13.841 4.561 1.00 91.81 97 LYS A O 1
ATOM 795 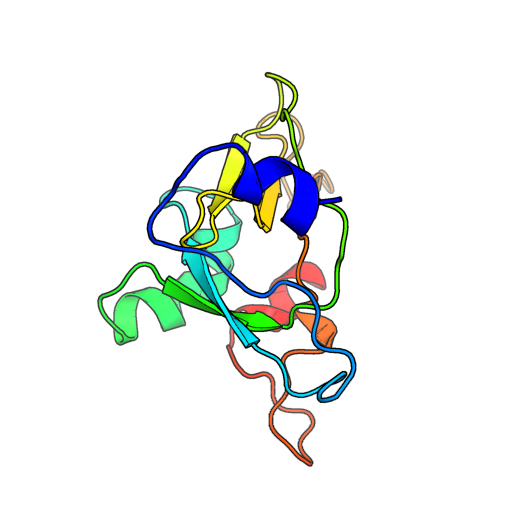N N . PHE A 1 98 ? -10.325 -12.651 3.386 1.00 92.44 98 PHE A N 1
ATOM 796 C CA . PHE A 1 98 ? -9.340 -11.705 2.881 1.00 92.44 98 PHE A CA 1
ATOM 797 C C . PHE A 1 98 ? -9.931 -10.298 2.792 1.00 92.44 98 PHE A C 1
ATOM 799 O O . PHE A 1 98 ? -10.454 -9.884 1.759 1.0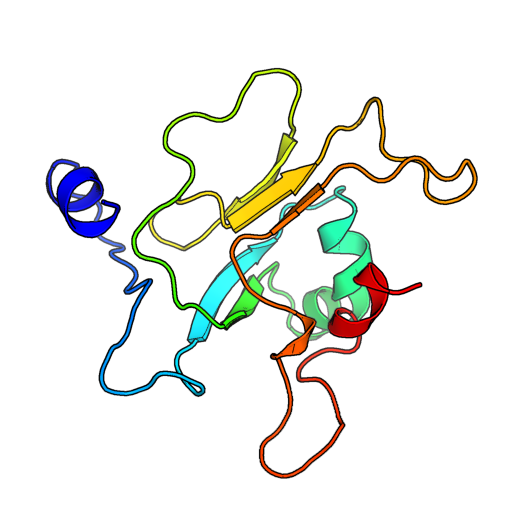0 92.44 98 PHE A O 1
ATOM 806 N N . ILE A 1 99 ? -9.898 -9.564 3.908 1.00 95.50 99 ILE A N 1
ATOM 807 C CA . ILE A 1 99 ? -10.301 -8.154 3.941 1.00 95.50 99 ILE A CA 1
ATOM 808 C C . ILE A 1 99 ? -9.074 -7.278 4.158 1.00 95.50 99 ILE A C 1
ATOM 810 O O . ILE A 1 99 ? -8.537 -7.185 5.264 1.00 95.50 99 ILE A O 1
ATOM 814 N N . MET A 1 100 ? -8.689 -6.581 3.096 1.00 95.69 100 MET A N 1
ATOM 815 C CA . MET A 1 100 ? -7.680 -5.535 3.115 1.00 95.69 100 MET A CA 1
ATOM 816 C C . MET A 1 100 ? -8.002 -4.449 2.093 1.00 95.69 100 MET A C 1
ATOM 818 O O . MET A 1 100 ? -8.732 -4.682 1.131 1.00 95.69 100 MET A O 1
ATOM 822 N N . GLY A 1 101 ? -7.454 -3.261 2.311 1.00 96.44 101 GLY A N 1
ATOM 823 C CA . GLY A 1 101 ? -7.482 -2.158 1.362 1.00 96.44 101 GLY A CA 1
ATOM 824 C C . GLY A 1 101 ? -6.084 -1.586 1.216 1.00 96.44 101 GLY A C 1
ATOM 825 O O . GLY A 1 101 ? -5.409 -1.374 2.222 1.00 96.44 101 GLY A O 1
ATOM 826 N N . LEU A 1 102 ? -5.667 -1.345 -0.022 1.00 97.12 102 LEU A N 1
ATOM 827 C CA . LEU A 1 102 ? -4.438 -0.639 -0.373 1.00 97.12 102 LEU A CA 1
ATOM 828 C C . LEU A 1 102 ? -4.823 0.592 -1.186 1.00 97.12 102 LEU A C 1
ATOM 830 O O . LEU A 1 102 ? -5.773 0.545 -1.969 1.00 97.12 102 LEU A O 1
ATOM 834 N N . GLN A 1 103 ? -4.127 1.696 -0.950 1.00 97.25 103 GLN A N 1
ATOM 835 C CA . GLN A 1 103 ? -4.372 2.946 -1.655 1.00 97.25 103 GLN A CA 1
ATOM 836 C C . GLN A 1 103 ? -3.507 3.065 -2.919 1.00 97.25 103 GLN A C 1
ATOM 838 O O . GLN A 1 103 ? -3.956 3.652 -3.906 1.00 97.25 103 GLN A O 1
ATOM 843 N N . PHE A 1 104 ? -2.330 2.438 -2.898 1.00 96.25 104 PHE A N 1
ATOM 844 C CA . PHE A 1 104 ? -1.496 2.167 -4.063 1.00 96.25 104 PHE A CA 1
ATOM 845 C C . PHE A 1 104 ? -1.934 0.892 -4.804 1.00 96.25 104 PHE A C 1
ATOM 847 O O . PHE A 1 104 ? -2.793 0.136 -4.347 1.00 96.25 104 PHE A O 1
ATOM 854 N N . HIS A 1 105 ? -1.313 0.651 -5.955 1.00 94.88 105 HIS A N 1
ATOM 855 C CA . HIS A 1 105 ? -1.671 -0.370 -6.937 1.00 94.88 105 HIS A CA 1
ATOM 856 C C . HIS A 1 105 ? -0.491 -1.326 -7.211 1.00 94.88 105 HIS A C 1
ATOM 858 O O . HIS A 1 105 ? 0.247 -1.118 -8.187 1.00 94.88 105 HIS A O 1
ATOM 864 N N . PRO A 1 106 ? -0.292 -2.382 -6.389 1.00 94.31 106 PRO A N 1
ATOM 865 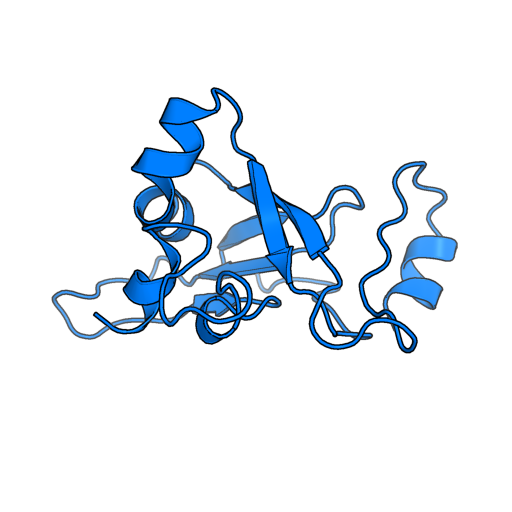C CA . PRO A 1 106 ? 0.783 -3.366 -6.574 1.00 94.31 106 PRO A CA 1
ATOM 866 C C . PRO A 1 106 ? 0.823 -3.991 -7.977 1.00 94.31 106 PRO A C 1
ATOM 868 O O . PRO A 1 106 ? 1.878 -4.373 -8.474 1.00 94.31 106 PRO A O 1
ATOM 871 N N . GLU A 1 107 ? -0.317 -4.068 -8.658 1.00 93.00 107 GLU A N 1
ATOM 872 C CA . GLU A 1 107 ? -0.454 -4.664 -9.987 1.00 93.00 107 GLU A CA 1
ATOM 873 C C . GLU A 1 107 ? 0.186 -3.859 -11.112 1.00 93.00 107 GLU A C 1
ATOM 875 O O . GLU A 1 107 ? 0.508 -4.408 -12.172 1.00 93.00 107 GLU A O 1
ATOM 880 N N . ARG A 1 108 ? 0.379 -2.561 -10.857 1.00 91.56 108 ARG A N 1
ATOM 881 C CA . ARG A 1 108 ? 1.015 -1.598 -11.760 1.00 91.56 108 ARG A CA 1
ATOM 882 C C . ARG A 1 108 ? 2.442 -1.240 -11.335 1.00 91.56 108 ARG A C 1
ATOM 884 O O . ARG A 1 108 ? 3.070 -0.401 -11.973 1.00 91.56 108 ARG A O 1
ATOM 891 N N . MET A 1 109 ? 2.962 -1.844 -10.269 1.00 93.44 109 MET A N 1
ATOM 892 C CA . MET A 1 109 ? 4.347 -1.662 -9.829 1.00 93.44 109 MET A CA 1
ATOM 893 C C . MET A 1 109 ? 5.265 -2.595 -10.618 1.00 93.44 109 MET A C 1
ATOM 895 O O . MET A 1 109 ? 5.629 -3.677 -10.154 1.00 93.44 109 MET A O 1
ATOM 899 N N . ARG A 1 110 ? 5.552 -2.205 -11.863 1.00 92.25 110 ARG A N 1
ATOM 900 C CA . ARG A 1 110 ? 6.323 -2.989 -12.831 1.00 92.25 110 ARG A CA 1
ATOM 901 C C . ARG A 1 110 ? 7.498 -2.198 -13.374 1.00 92.25 110 ARG A C 1
ATOM 903 O O . ARG A 1 110 ? 7.404 -0.988 -13.593 1.00 92.25 110 ARG A O 1
ATOM 910 N N . LYS A 1 111 ? 8.563 -2.929 -13.697 1.00 89.38 111 LYS A N 1
ATOM 911 C CA . LYS A 1 111 ? 9.746 -2.367 -14.339 1.00 89.38 111 LYS A CA 1
ATOM 912 C C . LYS A 1 111 ? 9.397 -1.883 -15.753 1.00 89.38 111 LYS A C 1
ATOM 914 O O . LYS A 1 111 ? 8.640 -2.552 -16.460 1.00 89.38 111 LYS A O 1
ATOM 919 N N . PRO A 1 112 ? 9.974 -0.761 -16.217 1.00 86.00 112 PRO A N 1
ATOM 920 C CA . PRO A 1 112 ? 9.725 -0.262 -17.564 1.00 86.00 112 PRO A CA 1
ATOM 921 C C . PRO A 1 112 ? 10.028 -1.319 -18.631 1.00 86.00 112 PRO A C 1
ATOM 923 O O . PRO A 1 112 ? 11.105 -1.917 -18.627 1.00 86.00 112 PRO A O 1
ATOM 926 N N . ASN A 1 113 ? 9.098 -1.510 -19.570 1.00 85.88 113 ASN A N 1
ATOM 927 C CA . ASN A 1 113 ? 9.212 -2.468 -20.678 1.00 85.88 113 ASN A CA 1
ATOM 928 C C . ASN A 1 113 ? 9.424 -3.937 -20.247 1.00 85.88 113 ASN A C 1
ATOM 930 O O . ASN A 1 113 ? 9.993 -4.714 -21.014 1.00 85.88 113 ASN A O 1
ATOM 934 N N . SER A 1 114 ? 8.988 -4.322 -19.044 1.00 89.62 114 SER A N 1
ATOM 935 C CA . SER A 1 114 ? 9.019 -5.706 -18.565 1.00 89.62 114 SER A CA 1
ATOM 936 C C . SER A 1 114 ? 7.707 -6.083 -17.874 1.00 89.62 114 SER A C 1
ATOM 938 O O . SER A 1 114 ? 7.012 -5.234 -17.315 1.00 89.62 114 SER A O 1
ATOM 940 N N . ASP A 1 115 ? 7.398 -7.378 -17.870 1.00 87.50 115 ASP A N 1
ATOM 941 C CA . ASP A 1 115 ? 6.343 -7.952 -17.032 1.00 87.50 115 ASP A CA 1
ATOM 942 C C . ASP A 1 115 ? 6.818 -8.196 -15.587 1.00 87.50 115 ASP A C 1
ATOM 944 O O . ASP A 1 115 ? 6.033 -8.619 -14.737 1.00 87.50 115 ASP A O 1
ATOM 948 N N . ASP A 1 116 ? 8.081 -7.906 -15.280 1.00 93.19 116 ASP A N 1
ATOM 949 C CA . ASP A 1 116 ? 8.627 -8.032 -13.933 1.00 93.19 116 ASP A CA 1
ATOM 950 C C . ASP A 1 116 ? 8.072 -6.956 -12.996 1.00 93.19 116 ASP A C 1
ATOM 952 O O . ASP A 1 116 ? 8.048 -5.765 -13.318 1.00 93.19 116 ASP A O 1
ATOM 956 N N . PHE A 1 117 ? 7.696 -7.373 -11.789 1.00 94.69 117 PHE A N 1
ATOM 957 C CA . PHE A 1 117 ? 7.320 -6.457 -10.718 1.00 94.69 117 PHE A CA 1
ATOM 958 C C . PHE A 1 117 ? 8.536 -5.730 -10.126 1.00 94.69 117 PHE A C 1
ATOM 960 O O . PHE A 1 117 ? 9.661 -6.244 -10.147 1.00 94.69 117 PHE A O 1
ATOM 967 N N . ASP A 1 118 ? 8.289 -4.553 -9.547 1.00 93.69 118 ASP A N 1
ATOM 968 C CA . ASP A 1 118 ? 9.287 -3.787 -8.790 1.00 93.69 118 ASP A CA 1
ATOM 969 C C . ASP A 1 118 ? 9.764 -4.580 -7.562 1.00 93.69 118 ASP A C 1
ATOM 971 O O . ASP A 1 118 ? 10.958 -4.609 -7.264 1.00 93.69 118 ASP A O 1
ATOM 975 N N . TYR A 1 119 ? 8.841 -5.303 -6.912 1.00 94.75 119 TYR A N 1
ATOM 976 C CA . TYR A 1 119 ? 9.111 -6.129 -5.737 1.00 94.75 119 TYR A CA 1
ATOM 977 C C . TYR A 1 119 ? 8.519 -7.541 -5.870 1.00 94.75 119 TYR A C 1
ATOM 979 O O . TYR A 1 119 ? 7.413 -7.700 -6.398 1.00 94.75 119 TYR A O 1
ATOM 987 N N . PRO A 1 120 ? 9.170 -8.571 -5.294 1.00 93.81 120 PRO A N 1
ATOM 988 C CA . PRO A 1 120 ? 8.637 -9.936 -5.241 1.00 93.81 120 PRO A CA 1
ATOM 989 C C . PRO A 1 120 ? 7.305 -10.046 -4.478 1.00 93.81 120 PRO A C 1
ATOM 991 O O . PRO A 1 120 ? 6.549 -10.989 -4.714 1.00 93.81 120 PRO A O 1
ATOM 994 N N . GLY A 1 121 ? 7.004 -9.080 -3.601 1.00 94.06 121 GLY A N 1
ATOM 995 C CA . GLY A 1 121 ? 5.757 -9.003 -2.836 1.00 94.06 121 GLY A CA 1
ATOM 996 C C . GLY A 1 121 ? 4.535 -8.520 -3.621 1.00 94.06 121 GLY A C 1
ATOM 997 O O . GLY A 1 121 ? 3.409 -8.840 -3.253 1.00 94.06 121 GLY A O 1
ATOM 998 N N . CYS A 1 122 ? 4.721 -7.807 -4.737 1.00 94.75 122 CYS A N 1
ATOM 999 C CA . CYS A 1 122 ? 3.618 -7.259 -5.538 1.00 94.75 122 CYS A CA 1
ATOM 1000 C C . CYS A 1 122 ? 2.554 -8.293 -5.972 1.00 94.75 122 CYS A C 1
ATOM 1002 O O . CYS A 1 122 ? 1.365 -8.003 -5.837 1.00 94.75 122 CYS A O 1
ATOM 1004 N N . PRO A 1 123 ? 2.911 -9.503 -6.450 1.00 93.69 123 PRO A N 1
ATOM 1005 C CA . PRO A 1 123 ? 1.917 -10.484 -6.881 1.00 93.69 123 PRO A CA 1
ATOM 1006 C C . PRO A 1 123 ? 1.165 -11.192 -5.741 1.00 93.69 123 PRO A C 1
ATOM 1008 O O . PRO A 1 123 ? 0.263 -11.971 -6.038 1.00 93.69 123 PRO A O 1
ATOM 1011 N N . PHE A 1 124 ? 1.505 -10.985 -4.461 1.00 90.88 124 PHE A N 1
ATOM 1012 C CA . PHE A 1 124 ? 0.890 -11.736 -3.353 1.00 90.88 124 PHE A CA 1
ATOM 1013 C C . PHE A 1 124 ? -0.605 -11.471 -3.179 1.00 90.88 124 PHE A C 1
ATOM 1015 O O . PHE A 1 124 ? -1.318 -12.364 -2.742 1.00 90.88 124 PHE A O 1
ATOM 1022 N N . VAL A 1 125 ? -1.098 -10.302 -3.591 1.00 82.31 125 VAL A N 1
ATOM 1023 C CA . VAL A 1 125 ? -2.538 -9.992 -3.581 1.00 82.31 125 VAL A CA 1
ATOM 1024 C C . VAL A 1 125 ? -3.367 -10.918 -4.490 1.00 82.31 125 VAL A C 1
ATOM 1026 O O . VAL A 1 125 ? -4.587 -10.966 -4.364 1.00 82.31 125 VAL A O 1
ATOM 1029 N N . TYR A 1 126 ? -2.718 -11.642 -5.410 1.00 78.81 126 TYR A N 1
ATOM 1030 C CA . TYR A 1 126 ? -3.351 -12.518 -6.404 1.00 78.81 126 TYR A CA 1
ATOM 1031 C C . TYR A 1 126 ? -3.173 -14.012 -6.137 1.00 78.81 126 TYR A C 1
ATOM 1033 O O . TYR A 1 126 ? -3.608 -14.823 -6.956 1.00 78.81 126 TYR A O 1
ATOM 1041 N N . LYS A 1 127 ? -2.481 -14.368 -5.055 1.00 75.94 127 LYS A N 1
ATOM 1042 C CA . LYS A 1 127 ? -2.252 -15.755 -4.650 1.00 75.94 127 LYS A CA 1
ATOM 1043 C C . LYS A 1 127 ? -3.302 -16.177 -3.636 1.00 75.94 127 LYS A C 1
ATOM 1045 O O . LYS A 1 127 ? -3.777 -17.322 -3.777 1.00 75.94 127 LYS A O 1
#

Radius of gyration: 14.86 Å; Cα contacts (8 Å, |Δi|>4): 213; chains: 1; bounding box: 30×43×36 Å

pLDDT: mean 90.95, std 8.77, range [49.38, 98.44]

Mean predicted aligned error: 4.38 Å

InterPro domains:
  IPR011697 Peptidase C26 [PF07722] (14-107)
  IPR029062 Class I glutamine amidotransferase-like [G3DSA:3.40.50.880] (1-117)
  IPR029062 Class I glutamine amidotransferase-like [SSF52317] (30-113)
  IPR044668 Peptidase C26, gamma-glutamyl-gamma-aminobutyrate hydrolase PuuD-like [PTHR43235] (1-127)

Secondary structure (DSSP, 8-state):
-HHHHHTTTT-S-------SS-TTT-EEEEEEPSSSHHHHHHHHHHHHHTSSEEEEE---S--BSS--TT-EEEEEETT--EEEEEEEEEEEGGGTEEEEEESS-GGG-B-TTSS-BSSTTGGGGG-

Nearest PDB structures (foldseek):
  7d4r-assembly1_B  TM=7.497E-01  e=1.729E-05  Pseudomonas aeruginosa PAO1
  6vtv-assembly1_A  TM=7.362E-01  e=1.419E-05  Escherichia coli K-12
  7d4r-assembly1_A  TM=7.499E-01  e=2.563E-05  Pseudomonas aeruginosa PAO1
  7d53-assembly1_B  TM=7.524E-01  e=3.333E-05  Pseudomonas aeruginosa PAO1
  7d50-assembly1_A  TM=7.311E-01  e=5.637E-05  Pseudomonas aeruginosa PAO1